Protein AF-A0A7Z8K006-F1 (afdb_monomer_lite)

Radius of gyration: 14.95 Å; chains: 1; bounding box: 32×26×41 Å

Foldseek 3Di:
DQDLLNLVVPDDPVLVVLLCVLQVQLPVVNQPGSVSSSVSLPDPVSVVVNLVPDDPLLVLLLVQQVVVCVPDPDVLDGDDLVSSCVSSVHDPVCSVVNVVSVVSCVSNVVDHDRDPPPPDDDD

pLDDT: mean 87.11, std 14.37, range [37.59, 97.19]

Sequence (123 aa):
MATFSEHLRGRSDDELVRLLLRRPDLAHPSPATLASLAARATSRPSLERALAGVDAAVLQAVEAVVALLAGSTDPADGVRARDVVAAVGASRADSPAVRAALATATDLALVHPAGRTPGRPRG

Organism: NCBI:txid156981

Secondary structure (DSSP, 8-state):
---HHHHHHTS-HHHHHHHHHH-HHHHSSPPSSHHHHHHHHTSHHHHHHHHHTS-HHHHHHHHHHHHHHHT-S-TT-PPPHHHHHHHTT--TTTHHHHHHHHHHHHHTTSS-PPP--TT----

Structure (mmCIF, N/CA/C/O backbone):
data_AF-A0A7Z8K006-F1
#
_entry.id   AF-A0A7Z8K006-F1
#
loop_
_atom_site.group_PDB
_atom_site.id
_atom_site.type_symbol
_atom_site.label_atom_id
_atom_site.label_alt_id
_atom_site.label_comp_id
_atom_site.label_asym_id
_atom_site.label_entity_id
_atom_site.label_seq_id
_atom_site.pdbx_PDB_ins_code
_atom_site.Cartn_x
_atom_site.Cartn_y
_atom_site.Cartn_z
_atom_site.occupancy
_atom_site.B_iso_or_equiv
_atom_site.auth_seq_id
_atom_site.auth_comp_id
_atom_site.auth_asym_id
_atom_site.auth_atom_id
_atom_site.pdbx_PDB_model_num
ATOM 1 N N . MET A 1 1 ? 19.489 -3.564 5.262 1.00 45.41 1 MET A N 1
ATOM 2 C CA . MET A 1 1 ? 18.174 -3.019 4.868 1.00 45.41 1 MET A CA 1
ATOM 3 C C . MET A 1 1 ? 17.916 -3.468 3.447 1.00 45.41 1 MET A C 1
ATOM 5 O O . MET A 1 1 ? 18.646 -3.022 2.572 1.00 45.41 1 MET A O 1
ATOM 9 N N . ALA A 1 2 ? 16.980 -4.393 3.229 1.00 55.50 2 ALA A N 1
ATOM 10 C CA . ALA A 1 2 ? 16.649 -4.788 1.865 1.00 55.50 2 ALA A CA 1
ATOM 11 C C . ALA A 1 2 ? 16.033 -3.585 1.145 1.00 55.50 2 ALA A C 1
ATOM 13 O O . ALA A 1 2 ? 15.084 -2.984 1.652 1.00 55.50 2 ALA A O 1
ATOM 14 N N . THR A 1 3 ? 16.616 -3.184 0.020 1.00 76.81 3 THR A N 1
ATOM 15 C CA . THR A 1 3 ? 16.130 -2.029 -0.745 1.00 76.81 3 THR A CA 1
ATOM 16 C C . THR A 1 3 ? 14.748 -2.320 -1.342 1.00 76.81 3 THR A C 1
ATOM 18 O O . THR A 1 3 ? 14.395 -3.474 -1.582 1.00 76.81 3 THR A O 1
ATOM 21 N N . PHE A 1 4 ? 13.944 -1.294 -1.638 1.00 83.31 4 PHE A N 1
ATOM 22 C CA . PHE A 1 4 ? 12.642 -1.486 -2.299 1.00 83.31 4 PHE A CA 1
ATOM 23 C C . PHE A 1 4 ? 12.762 -2.286 -3.617 1.00 83.31 4 PHE A C 1
ATOM 25 O O . PHE A 1 4 ? 11.915 -3.119 -3.933 1.00 83.31 4 PHE A O 1
ATOM 32 N N . SER A 1 5 ? 13.875 -2.130 -4.338 1.00 86.31 5 SER A N 1
ATOM 33 C CA . SER A 1 5 ? 14.216 -2.934 -5.519 1.00 86.31 5 SER A CA 1
ATOM 34 C C . SER A 1 5 ? 14.407 -4.428 -5.218 1.00 86.31 5 SER A C 1
ATOM 36 O O . SER A 1 5 ? 14.079 -5.266 -6.055 1.00 86.31 5 SER A O 1
ATOM 38 N N . GLU A 1 6 ? 14.942 -4.793 -4.048 1.00 85.12 6 GLU A N 1
ATOM 39 C CA . GLU A 1 6 ? 15.029 -6.194 -3.607 1.00 85.12 6 GLU A CA 1
ATOM 40 C C . GLU A 1 6 ? 13.660 -6.766 -3.262 1.00 85.12 6 GLU A C 1
ATOM 42 O O . GLU A 1 6 ? 13.380 -7.905 -3.626 1.00 85.12 6 GLU A O 1
ATOM 47 N N . HIS A 1 7 ? 12.788 -5.969 -2.638 1.00 87.00 7 HIS A N 1
ATOM 48 C CA . HIS A 1 7 ? 11.394 -6.358 -2.422 1.00 87.00 7 HIS A CA 1
ATOM 49 C C . HIS A 1 7 ? 10.680 -6.642 -3.750 1.00 87.00 7 HIS A C 1
ATOM 51 O O . HIS A 1 7 ? 10.040 -7.681 -3.889 1.00 87.00 7 HIS A O 1
ATOM 57 N N . LEU A 1 8 ? 10.850 -5.781 -4.761 1.00 89.94 8 LEU A N 1
ATOM 58 C CA . LEU A 1 8 ? 10.295 -6.030 -6.097 1.00 89.94 8 LEU A CA 1
ATOM 59 C C . LEU A 1 8 ? 10.874 -7.287 -6.756 1.00 89.94 8 LEU A C 1
ATOM 61 O O . LEU A 1 8 ? 10.151 -7.980 -7.460 1.00 89.94 8 LEU A O 1
ATOM 65 N N . ARG A 1 9 ? 12.150 -7.610 -6.515 1.00 89.31 9 ARG A N 1
ATOM 66 C CA . ARG A 1 9 ? 12.777 -8.844 -7.020 1.00 89.31 9 ARG A CA 1
ATOM 67 C C . ARG A 1 9 ? 12.220 -10.105 -6.359 1.00 89.31 9 ARG A C 1
ATOM 69 O O . ARG A 1 9 ? 12.257 -11.166 -6.966 1.00 89.31 9 ARG A O 1
ATOM 76 N N . GLY A 1 10 ? 11.735 -9.995 -5.124 1.00 87.94 10 GLY A N 1
ATOM 77 C CA . GLY A 1 10 ? 11.087 -11.093 -4.410 1.00 87.94 10 GLY A CA 1
ATOM 78 C C . GLY A 1 10 ? 9.636 -11.352 -4.828 1.00 87.94 10 GLY A C 1
ATOM 79 O O . GLY A 1 10 ? 9.073 -12.348 -4.380 1.00 87.94 10 GLY A O 1
ATOM 80 N N . ARG A 1 11 ? 9.030 -10.478 -5.646 1.00 90.62 11 ARG A N 1
ATOM 81 C CA . ARG A 1 11 ? 7.673 -10.669 -6.176 1.00 90.62 11 ARG A CA 1
ATOM 82 C C . ARG A 1 11 ? 7.664 -11.664 -7.330 1.00 90.62 11 ARG A C 1
ATOM 84 O O . ARG A 1 11 ? 8.620 -11.728 -8.099 1.00 90.62 11 ARG A O 1
ATOM 91 N N . SER A 1 12 ? 6.567 -12.402 -7.476 1.00 91.19 12 SER A N 1
ATOM 92 C CA . SER A 1 12 ? 6.349 -13.230 -8.665 1.00 91.19 12 SER A CA 1
ATOM 93 C C . SER A 1 12 ? 6.005 -12.380 -9.893 1.00 91.19 12 SER A C 1
ATOM 95 O O . SER A 1 12 ? 5.553 -11.237 -9.771 1.00 91.19 12 SER A O 1
ATOM 97 N N . ASP A 1 13 ? 6.159 -12.951 -11.088 1.00 92.19 13 ASP A N 1
ATOM 98 C CA . ASP A 1 13 ? 5.783 -12.280 -12.339 1.00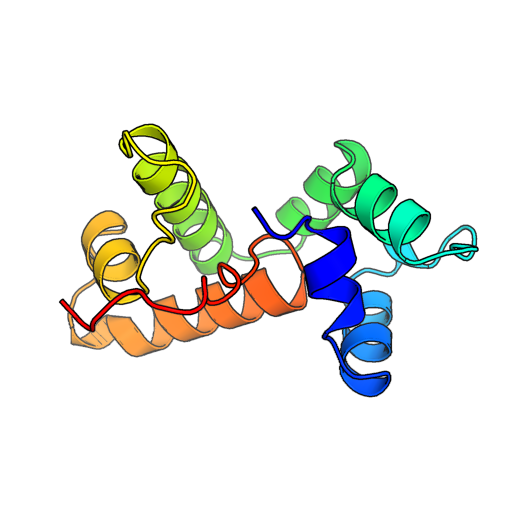 92.19 13 ASP A CA 1
ATOM 99 C C . ASP A 1 13 ? 4.306 -11.857 -12.331 1.00 92.19 13 ASP A C 1
ATOM 101 O O . ASP A 1 13 ? 3.986 -10.724 -12.689 1.00 92.19 13 ASP A O 1
ATOM 105 N N . ASP A 1 14 ? 3.411 -12.705 -11.816 1.00 93.56 14 ASP A N 1
ATOM 106 C CA . ASP A 1 14 ? 1.987 -12.380 -11.668 1.00 93.56 14 ASP A CA 1
ATOM 107 C C . ASP A 1 14 ? 1.752 -11.179 -10.740 1.00 93.56 14 ASP A C 1
ATOM 109 O O . ASP A 1 14 ? 0.881 -10.345 -10.992 1.00 93.56 14 ASP A O 1
ATOM 113 N N . GLU A 1 15 ? 2.518 -11.064 -9.652 1.00 92.38 15 GLU A N 1
ATOM 114 C CA . GLU A 1 15 ? 2.443 -9.921 -8.737 1.00 92.38 15 GLU A CA 1
ATOM 115 C C . GLU A 1 15 ? 2.958 -8.633 -9.386 1.00 92.38 15 GLU A C 1
ATOM 117 O O . GLU A 1 15 ? 2.393 -7.560 -9.155 1.00 92.38 15 GLU A O 1
ATOM 122 N N . LEU A 1 16 ? 4.000 -8.723 -10.215 1.00 93.31 16 LEU A N 1
ATOM 123 C CA . LEU A 1 16 ? 4.517 -7.588 -10.978 1.00 93.31 16 LEU A CA 1
ATOM 124 C C . LEU A 1 16 ? 3.532 -7.151 -12.068 1.00 93.31 16 LEU A C 1
ATOM 126 O O . LEU A 1 16 ? 3.272 -5.956 -12.207 1.00 93.31 16 LEU A O 1
ATOM 130 N N . VAL A 1 17 ? 2.919 -8.092 -12.786 1.00 93.56 17 VAL A N 1
ATOM 131 C CA . VAL A 1 17 ? 1.866 -7.797 -13.769 1.00 93.56 17 VAL A CA 1
ATOM 132 C C . VAL A 1 17 ? 0.673 -7.128 -13.087 1.00 93.56 17 VAL A C 1
ATOM 134 O O . VAL A 1 17 ? 0.219 -6.079 -13.545 1.00 93.56 17 VAL A O 1
ATOM 137 N N . ARG A 1 18 ? 0.202 -7.658 -11.949 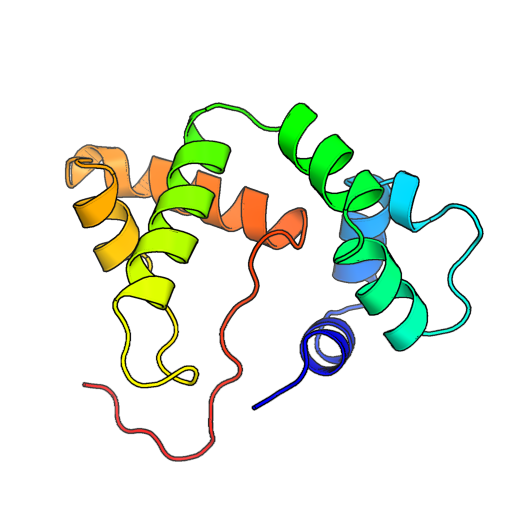1.00 94.25 18 ARG A N 1
ATOM 138 C CA . ARG A 1 18 ? -0.871 -7.024 -11.162 1.00 94.25 18 ARG A CA 1
ATOM 139 C C . ARG A 1 18 ? -0.508 -5.605 -10.732 1.00 94.25 18 ARG A C 1
ATOM 141 O O . ARG A 1 18 ? -1.353 -4.718 -10.843 1.00 94.25 18 ARG A O 1
ATOM 148 N N . LEU A 1 19 ? 0.732 -5.369 -10.297 1.00 94.69 19 LEU A N 1
ATOM 149 C CA . LEU A 1 19 ? 1.205 -4.024 -9.960 1.00 94.69 19 LEU A CA 1
ATOM 150 C C . LEU A 1 19 ? 1.104 -3.080 -11.165 1.00 94.69 19 LEU A C 1
ATOM 152 O O . LEU A 1 19 ? 0.569 -1.985 -11.022 1.00 94.69 19 LEU A O 1
ATOM 156 N N . LEU A 1 20 ? 1.575 -3.493 -12.344 1.00 94.19 20 LEU A N 1
ATOM 157 C CA . LEU A 1 20 ? 1.532 -2.661 -13.553 1.00 94.19 20 LEU A CA 1
ATOM 158 C C . LEU A 1 20 ? 0.097 -2.389 -14.029 1.00 94.19 20 LEU A C 1
ATOM 160 O O . LEU A 1 20 ? -0.191 -1.289 -14.492 1.00 94.19 20 LEU A O 1
ATOM 164 N N . LEU A 1 21 ? -0.816 -3.351 -13.868 1.00 93.69 21 LEU A N 1
ATOM 165 C CA . LEU A 1 21 ? -2.239 -3.166 -14.174 1.00 93.69 21 LEU A CA 1
ATOM 166 C C . LEU A 1 21 ? -2.918 -2.192 -13.206 1.00 93.69 21 LEU A C 1
ATOM 168 O O . LEU A 1 21 ? -3.739 -1.375 -13.615 1.00 93.69 21 LEU A O 1
ATOM 172 N N . ARG A 1 22 ? -2.576 -2.266 -11.916 1.00 94.19 22 ARG A N 1
ATOM 173 C CA . ARG A 1 22 ? -3.112 -1.376 -10.875 1.00 94.19 22 ARG A CA 1
ATOM 174 C C . ARG A 1 22 ? -2.471 0.009 -10.901 1.00 94.19 22 ARG A C 1
ATOM 176 O O . ARG A 1 22 ? -3.096 0.969 -10.460 1.00 94.19 22 ARG A O 1
ATOM 183 N N . ARG A 1 23 ? -1.248 0.117 -11.425 1.00 94.56 23 ARG A N 1
ATOM 184 C CA . ARG A 1 23 ? -0.497 1.365 -11.589 1.00 94.56 23 ARG A CA 1
ATOM 185 C C . ARG A 1 23 ? 0.039 1.525 -13.018 1.00 94.56 23 ARG A C 1
ATOM 187 O O . ARG A 1 23 ? 1.244 1.382 -13.245 1.00 94.56 23 ARG A O 1
ATOM 194 N N . PRO A 1 24 ? -0.832 1.871 -13.986 1.00 92.44 24 PRO A N 1
ATOM 195 C CA . PRO A 1 24 ? -0.449 2.017 -15.393 1.00 92.44 24 PRO A CA 1
ATOM 196 C C . PRO A 1 24 ? 0.651 3.057 -15.634 1.00 92.44 24 PRO A C 1
ATOM 198 O O . PRO A 1 24 ? 1.409 2.951 -16.599 1.00 92.44 24 PRO A O 1
ATOM 201 N N . ASP A 1 25 ? 0.780 4.041 -14.737 1.00 93.62 25 ASP A N 1
ATOM 202 C CA . ASP A 1 25 ? 1.844 5.044 -14.771 1.00 93.62 25 ASP A CA 1
ATOM 203 C C . ASP A 1 25 ? 3.244 4.440 -14.583 1.00 93.62 25 ASP A C 1
ATOM 205 O O . ASP A 1 25 ? 4.234 5.018 -15.026 1.00 93.62 25 ASP A O 1
ATOM 209 N N . LEU A 1 26 ? 3.344 3.257 -13.973 1.00 93.50 26 LEU A N 1
ATOM 210 C CA . LEU A 1 26 ? 4.605 2.532 -13.841 1.00 93.50 26 LEU A CA 1
ATOM 211 C C . LEU A 1 26 ? 5.020 1.828 -15.129 1.00 93.50 26 LEU A C 1
ATOM 213 O O . LEU A 1 26 ? 6.218 1.650 -15.357 1.00 93.50 26 LEU A O 1
ATOM 217 N N . ALA A 1 27 ? 4.055 1.462 -15.972 1.00 90.81 27 ALA A N 1
ATOM 218 C CA . ALA A 1 27 ? 4.295 0.752 -17.222 1.00 90.81 27 ALA A CA 1
ATOM 219 C C . ALA A 1 27 ? 4.747 1.678 -18.364 1.00 90.81 27 ALA A C 1
ATOM 221 O O . ALA A 1 27 ? 5.248 1.185 -19.371 1.00 90.81 27 ALA A O 1
ATOM 222 N N . HIS A 1 28 ? 4.596 3.002 -18.221 1.00 86.94 28 HIS A N 1
ATOM 223 C CA . HIS A 1 28 ? 4.882 3.965 -19.287 1.00 86.94 28 HIS A CA 1
ATOM 224 C C . HIS A 1 28 ? 5.907 5.037 -18.877 1.00 86.94 28 HIS A C 1
ATOM 226 O O . HIS A 1 28 ? 5.658 5.798 -17.941 1.00 86.94 28 HIS A O 1
ATOM 232 N N . PRO A 1 29 ? 7.042 5.157 -19.598 1.00 84.69 29 PRO A N 1
ATOM 233 C CA . PRO A 1 29 ? 7.556 4.219 -20.608 1.00 84.69 29 PRO A CA 1
ATOM 234 C C . PRO A 1 29 ? 7.962 2.880 -19.972 1.00 84.69 29 PRO A C 1
ATOM 236 O O . PRO A 1 29 ? 8.264 2.847 -18.779 1.00 84.69 29 PRO A O 1
ATOM 239 N N . SER A 1 30 ? 8.019 1.790 -20.745 1.00 88.00 30 SER A N 1
ATOM 240 C CA . SER A 1 30 ? 8.350 0.463 -20.197 1.00 88.00 30 SER A CA 1
ATOM 241 C C . SER A 1 30 ? 9.648 0.505 -19.373 1.00 88.00 30 SER A C 1
ATOM 243 O O . SER A 1 30 ? 10.672 0.975 -19.881 1.00 88.00 30 SER A O 1
ATOM 245 N N . PRO A 1 31 ? 9.638 0.079 -18.096 1.00 87.31 31 PRO A N 1
ATOM 246 C CA . PRO A 1 31 ? 10.847 0.045 -17.283 1.00 87.31 31 PRO A CA 1
ATOM 247 C C . PRO A 1 31 ? 11.816 -1.013 -17.827 1.00 87.31 31 PRO A C 1
ATOM 249 O O . PRO A 1 31 ? 11.417 -2.136 -18.120 1.00 87.31 31 PRO A O 1
ATOM 252 N N . ALA A 1 32 ? 13.098 -0.664 -17.944 1.00 88.88 32 ALA A N 1
ATOM 253 C CA . ALA A 1 32 ? 14.129 -1.585 -18.434 1.00 88.88 32 ALA A CA 1
ATOM 254 C C . ALA A 1 32 ? 14.638 -2.543 -17.341 1.00 88.88 32 ALA A C 1
ATOM 256 O O . ALA A 1 32 ? 15.195 -3.595 -17.636 1.00 88.88 32 ALA A O 1
ATOM 257 N N . THR A 1 33 ? 14.483 -2.165 -16.067 1.00 91.69 33 THR A N 1
ATOM 258 C CA . THR A 1 33 ? 14.955 -2.932 -14.904 1.00 91.69 33 THR A CA 1
ATOM 259 C C . THR A 1 33 ? 14.047 -2.738 -13.688 1.00 91.69 33 THR A C 1
ATOM 261 O O . THR A 1 33 ? 13.378 -1.708 -13.561 1.00 91.69 33 THR A O 1
ATOM 264 N N . LEU A 1 34 ? 14.099 -3.664 -12.723 1.00 91.19 34 LEU A N 1
ATOM 265 C CA . LEU A 1 34 ? 13.418 -3.506 -11.427 1.00 91.19 34 LEU A CA 1
ATOM 266 C C . LEU A 1 34 ? 13.888 -2.266 -10.650 1.00 91.19 34 LEU A C 1
ATOM 268 O O . LEU A 1 34 ? 13.094 -1.656 -9.945 1.00 91.19 34 LEU A O 1
ATOM 272 N N . ALA A 1 35 ? 15.148 -1.851 -10.811 1.00 90.75 35 ALA A N 1
ATOM 273 C CA . ALA A 1 35 ? 15.650 -0.619 -10.204 1.00 90.75 35 ALA A CA 1
ATOM 274 C C . ALA A 1 35 ? 14.990 0.628 -10.819 1.00 90.75 35 ALA A C 1
ATOM 276 O O . ALA A 1 35 ? 14.593 1.537 -10.094 1.00 90.75 35 ALA A O 1
ATOM 277 N N . SER A 1 36 ? 14.809 0.656 -12.147 1.00 91.69 36 SER A N 1
ATOM 278 C CA . SER A 1 36 ? 14.085 1.746 -12.819 1.00 91.69 36 SER A CA 1
ATOM 279 C C . SER A 1 36 ? 12.595 1.771 -12.457 1.00 91.69 36 SER A C 1
ATOM 281 O O . SER A 1 36 ? 12.025 2.848 -12.283 1.00 91.69 36 SER A O 1
ATOM 283 N N . LEU A 1 37 ? 11.982 0.594 -12.271 1.00 93.56 37 LEU A N 1
ATOM 284 C CA . LEU A 1 37 ? 10.611 0.459 -11.778 1.00 93.56 37 LEU A CA 1
ATOM 285 C C . LEU A 1 37 ? 10.488 0.993 -10.345 1.00 93.56 37 LEU A C 1
ATOM 287 O O . LEU A 1 37 ? 9.595 1.791 -10.074 1.00 93.56 37 LEU A O 1
ATOM 291 N N . ALA A 1 38 ? 11.409 0.606 -9.457 1.00 93.50 38 ALA A N 1
ATOM 292 C CA . ALA A 1 38 ? 11.468 1.081 -8.079 1.00 93.50 38 ALA A CA 1
ATOM 293 C C . ALA A 1 38 ? 11.581 2.609 -8.014 1.00 93.50 38 ALA A C 1
ATOM 295 O O . ALA A 1 38 ? 10.749 3.254 -7.381 1.00 93.50 38 ALA A O 1
ATOM 296 N N . ALA A 1 39 ? 12.551 3.187 -8.731 1.00 92.50 39 ALA A N 1
ATOM 297 C CA . ALA A 1 39 ? 12.771 4.632 -8.771 1.00 92.50 39 ALA A CA 1
ATOM 298 C C . ALA A 1 39 ? 11.540 5.402 -9.278 1.00 92.50 39 ALA A C 1
ATOM 300 O O . ALA A 1 39 ? 11.207 6.467 -8.756 1.00 92.50 39 ALA A O 1
ATOM 301 N N . ARG A 1 40 ? 10.834 4.857 -10.278 1.00 94.00 40 ARG A N 1
ATOM 302 C CA . ARG A 1 40 ? 9.590 5.447 -10.783 1.00 94.00 40 ARG A CA 1
ATOM 303 C C . ARG A 1 40 ? 8.470 5.353 -9.756 1.00 94.00 40 ARG A C 1
ATOM 305 O O . ARG A 1 40 ? 7.821 6.362 -9.498 1.00 94.00 40 ARG A O 1
ATOM 312 N N . ALA A 1 41 ? 8.274 4.186 -9.151 1.00 94.25 41 ALA A N 1
ATOM 313 C CA . ALA A 1 41 ? 7.217 3.956 -8.174 1.00 94.25 41 ALA A CA 1
ATOM 314 C C . ALA A 1 41 ? 7.347 4.827 -6.920 1.00 94.25 41 ALA A C 1
ATOM 316 O O . ALA A 1 41 ? 6.318 5.213 -6.367 1.00 94.25 41 ALA A O 1
ATOM 317 N N . THR A 1 42 ? 8.573 5.193 -6.535 1.00 93.44 42 THR A N 1
ATOM 318 C CA . THR A 1 42 ? 8.858 6.125 -5.433 1.00 93.44 42 THR A CA 1
ATOM 319 C C . THR A 1 42 ? 8.930 7.591 -5.866 1.00 93.44 42 THR A C 1
ATOM 321 O O . THR A 1 42 ? 9.190 8.462 -5.040 1.00 93.44 42 THR A O 1
ATOM 324 N N . SER A 1 43 ? 8.750 7.901 -7.153 1.00 94.50 43 SER A N 1
ATOM 325 C CA . SER A 1 43 ? 8.766 9.286 -7.623 1.00 94.50 43 SER A CA 1
ATOM 326 C C . SER A 1 43 ? 7.490 10.014 -7.207 1.00 94.50 43 SER A C 1
ATOM 328 O O . SER A 1 43 ? 6.388 9.466 -7.265 1.00 94.50 43 SER A O 1
ATOM 330 N N . ARG A 1 44 ? 7.632 11.290 -6.844 1.00 95.31 44 ARG A N 1
ATOM 331 C CA . ARG A 1 44 ? 6.516 12.153 -6.441 1.00 95.31 44 ARG A CA 1
ATOM 332 C C . ARG A 1 44 ? 5.297 12.116 -7.383 1.00 95.31 44 ARG A C 1
ATOM 334 O O . ARG A 1 44 ? 4.221 11.805 -6.884 1.00 95.31 44 ARG A O 1
ATOM 341 N N . PRO A 1 45 ? 5.417 12.338 -8.709 1.00 95.00 45 PRO A N 1
ATOM 342 C CA . PRO A 1 45 ? 4.241 12.343 -9.591 1.00 95.00 45 PRO A CA 1
ATOM 343 C C . PRO A 1 45 ? 3.545 10.978 -9.666 1.00 95.00 45 PRO A C 1
ATOM 345 O O . PRO A 1 45 ? 2.354 10.883 -9.946 1.00 95.00 45 PRO A O 1
ATOM 348 N N . SER A 1 46 ? 4.297 9.903 -9.447 1.00 94.81 46 SER A N 1
ATOM 349 C CA . SER A 1 46 ? 3.794 8.537 -9.459 1.00 94.81 46 SER A CA 1
ATOM 350 C C . SER A 1 46 ? 3.023 8.248 -8.164 1.00 94.81 46 SER A C 1
ATOM 352 O O . SER A 1 46 ? 1.884 7.785 -8.215 1.00 94.81 46 SER A O 1
ATOM 354 N N . LEU A 1 47 ? 3.594 8.616 -7.012 1.00 95.50 47 LEU A N 1
ATOM 355 C CA . LEU A 1 47 ? 2.936 8.527 -5.706 1.00 95.50 47 LEU A CA 1
ATOM 356 C C . LEU A 1 47 ? 1.663 9.377 -5.640 1.00 95.50 47 LEU A C 1
ATOM 358 O O . LEU A 1 47 ? 0.638 8.881 -5.192 1.00 95.50 47 LEU A O 1
ATOM 362 N N . GLU A 1 48 ? 1.694 10.615 -6.139 1.00 95.75 48 GLU A N 1
ATOM 363 C CA . GLU A 1 48 ? 0.524 11.504 -6.169 1.00 95.75 48 GLU A CA 1
ATOM 364 C C . GLU A 1 48 ? -0.645 10.883 -6.949 1.00 95.75 48 GLU A C 1
ATOM 366 O O . GLU A 1 48 ? -1.771 10.877 -6.457 1.00 95.75 48 GLU A O 1
ATOM 371 N N . ARG A 1 49 ? -0.392 10.282 -8.122 1.00 95.19 49 ARG A N 1
ATOM 372 C CA . ARG A 1 49 ? -1.442 9.578 -8.885 1.00 95.19 49 ARG A CA 1
ATOM 373 C C . ARG A 1 49 ? -1.973 8.350 -8.159 1.00 95.19 49 ARG A C 1
ATOM 375 O O . ARG A 1 49 ? -3.176 8.112 -8.182 1.00 95.19 49 ARG A O 1
ATOM 382 N N . ALA A 1 50 ? -1.089 7.569 -7.543 1.00 96.38 50 ALA A N 1
ATOM 383 C CA . ALA A 1 50 ? -1.496 6.390 -6.790 1.00 96.38 50 ALA A CA 1
ATOM 384 C C . ALA A 1 50 ? -2.375 6.778 -5.593 1.00 96.38 50 ALA A C 1
ATOM 386 O O . ALA A 1 50 ? -3.432 6.186 -5.404 1.00 96.38 50 ALA A O 1
ATOM 387 N N . LEU A 1 51 ? -1.980 7.807 -4.838 1.00 95.88 51 LEU A N 1
ATOM 388 C CA . LEU A 1 51 ? -2.729 8.315 -3.688 1.00 95.88 51 LEU A CA 1
ATOM 389 C C . LEU A 1 51 ? -4.049 8.991 -4.091 1.00 95.88 51 LEU A C 1
ATOM 391 O O . LEU A 1 51 ? -5.029 8.881 -3.367 1.00 95.88 51 LEU A O 1
ATOM 395 N N . ALA A 1 52 ? -4.117 9.632 -5.259 1.00 95.12 52 ALA A N 1
ATOM 396 C CA . ALA A 1 52 ? -5.364 10.205 -5.769 1.00 95.12 52 ALA A CA 1
ATOM 397 C C . ALA A 1 52 ? -6.425 9.143 -6.125 1.00 95.12 52 ALA A C 1
ATOM 399 O O . ALA A 1 52 ? -7.608 9.463 -6.203 1.00 95.12 52 ALA A O 1
ATOM 400 N N . GLY A 1 53 ? -6.009 7.896 -6.373 1.00 93.25 53 GLY A N 1
ATOM 401 C CA . GLY A 1 53 ? -6.892 6.795 -6.764 1.00 93.25 53 GLY A CA 1
ATOM 402 C C . GLY A 1 53 ? -7.343 5.883 -5.621 1.00 93.25 53 GLY A C 1
ATOM 403 O O . GLY A 1 53 ? -8.066 4.921 -5.885 1.00 93.25 53 GLY A O 1
ATOM 404 N N . VAL A 1 54 ? -6.904 6.126 -4.383 1.00 96.50 54 VAL A N 1
ATOM 405 C CA . VAL A 1 54 ? -7.286 5.305 -3.224 1.00 96.50 54 VAL A CA 1
ATOM 406 C C . VAL A 1 54 ? -8.383 5.962 -2.396 1.00 96.50 54 VAL A C 1
ATOM 408 O O . VAL A 1 54 ? -8.585 7.173 -2.447 1.00 96.50 54 VAL A O 1
ATOM 411 N N . ASP A 1 55 ? -9.099 5.150 -1.622 1.00 96.56 55 ASP A N 1
ATOM 412 C CA . ASP A 1 55 ? -10.086 5.647 -0.672 1.00 96.56 55 ASP A CA 1
ATOM 413 C C . ASP A 1 55 ? -9.442 6.152 0.633 1.00 96.56 55 ASP A C 1
ATOM 415 O O . ASP A 1 55 ? -8.239 6.008 0.882 1.00 96.56 55 ASP A O 1
ATOM 419 N N . ALA A 1 56 ? -10.278 6.744 1.489 1.00 96.00 56 ALA A N 1
ATOM 420 C CA . ALA A 1 56 ? -9.855 7.277 2.777 1.00 96.00 56 ALA A CA 1
ATOM 421 C C . ALA A 1 56 ? -9.252 6.205 3.699 1.00 96.00 56 ALA A C 1
ATOM 423 O O . ALA A 1 56 ? -8.307 6.502 4.423 1.00 96.00 56 ALA A O 1
ATOM 424 N N . ALA A 1 57 ? -9.746 4.964 3.659 1.00 95.94 57 ALA A N 1
ATOM 425 C CA . ALA A 1 57 ? -9.264 3.903 4.539 1.00 95.94 57 ALA A CA 1
ATOM 426 C C . ALA A 1 57 ? -7.825 3.499 4.188 1.00 95.94 57 ALA A C 1
ATOM 428 O O . ALA A 1 57 ? -6.988 3.317 5.075 1.00 95.94 57 ALA A O 1
ATOM 429 N N . VAL A 1 58 ? -7.515 3.395 2.894 1.00 97.19 58 VAL A N 1
ATOM 430 C CA . VAL A 1 58 ? -6.152 3.152 2.410 1.00 97.19 58 VAL A CA 1
ATOM 431 C C . VAL A 1 58 ? -5.240 4.327 2.747 1.00 97.19 58 VAL A C 1
ATOM 433 O O . VAL A 1 58 ? -4.137 4.098 3.244 1.00 97.19 58 VAL A O 1
ATOM 436 N N . LEU A 1 59 ? -5.693 5.567 2.534 1.00 97.19 59 LEU A N 1
ATOM 437 C CA . LEU A 1 59 ? -4.904 6.758 2.855 1.00 97.19 59 LEU A CA 1
ATOM 438 C C . LEU A 1 59 ? -4.565 6.825 4.353 1.00 97.19 59 LEU A C 1
ATOM 440 O O . LEU A 1 59 ? -3.391 6.925 4.703 1.00 97.19 59 LEU A O 1
ATOM 444 N N . GLN A 1 60 ? -5.559 6.651 5.228 1.00 96.38 60 GLN A N 1
ATOM 445 C CA . GLN A 1 60 ? -5.376 6.627 6.684 1.00 96.38 60 GLN A CA 1
ATOM 446 C C . GLN A 1 60 ? -4.407 5.525 7.129 1.00 96.38 60 GLN A C 1
ATOM 448 O O . GLN A 1 60 ? -3.573 5.741 8.007 1.00 96.38 60 GLN A O 1
ATOM 453 N N . ALA A 1 61 ? -4.485 4.337 6.521 1.00 96.44 61 ALA A N 1
ATOM 454 C CA . ALA A 1 61 ? -3.565 3.247 6.828 1.00 96.44 61 ALA A CA 1
ATOM 455 C C . ALA A 1 61 ? -2.116 3.583 6.428 1.00 96.44 61 ALA A C 1
ATOM 457 O O . ALA A 1 61 ? -1.192 3.289 7.188 1.00 96.44 61 ALA A O 1
ATOM 458 N N . VAL A 1 62 ? -1.905 4.211 5.265 1.00 96.56 62 VAL A N 1
ATOM 459 C CA . VAL A 1 62 ? -0.576 4.658 4.811 1.00 96.56 62 VAL A CA 1
ATOM 460 C C . VAL 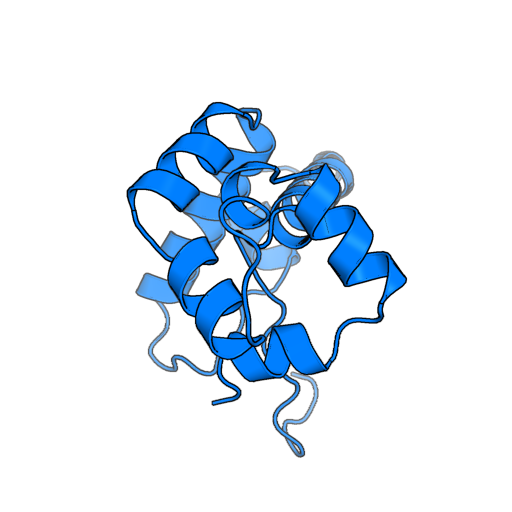A 1 62 ? -0.029 5.762 5.720 1.00 96.56 6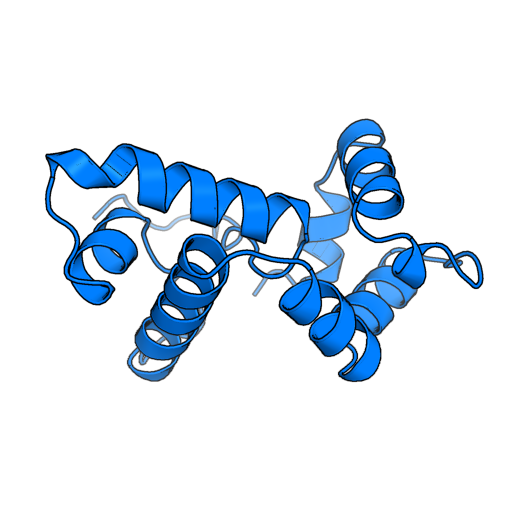2 VAL A C 1
ATOM 462 O O . VAL A 1 62 ? 1.120 5.677 6.151 1.00 96.56 62 VAL A O 1
ATOM 465 N N . GLU A 1 63 ? -0.844 6.758 6.068 1.00 96.38 63 GLU A N 1
ATOM 466 C CA . GLU A 1 63 ? -0.469 7.834 6.994 1.00 96.38 63 GLU A CA 1
ATOM 467 C C . GLU A 1 63 ? -0.079 7.290 8.370 1.00 96.38 63 GLU A C 1
ATOM 469 O O . GLU A 1 63 ? 0.958 7.669 8.913 1.00 96.38 63 GLU A O 1
ATOM 474 N N . ALA A 1 64 ? -0.855 6.344 8.906 1.00 95.94 64 ALA A N 1
ATOM 475 C CA . ALA A 1 64 ? -0.542 5.679 10.164 1.00 95.94 64 ALA A CA 1
ATOM 476 C C . ALA A 1 64 ? 0.794 4.926 10.102 1.00 95.94 64 ALA A C 1
ATOM 478 O O . ALA A 1 64 ? 1.584 5.012 11.039 1.00 95.94 64 ALA A O 1
ATOM 479 N N . VAL A 1 65 ? 1.090 4.228 8.999 1.00 94.50 65 VAL A N 1
ATOM 480 C CA . VAL A 1 65 ? 2.400 3.583 8.803 1.00 94.50 65 VAL A CA 1
ATOM 481 C C . VAL A 1 65 ? 3.527 4.618 8.813 1.00 94.50 65 VAL A C 1
ATOM 483 O O . VAL A 1 65 ? 4.519 4.415 9.510 1.00 94.50 65 VAL A O 1
ATOM 486 N N . VAL A 1 66 ? 3.377 5.739 8.101 1.00 93.25 66 VAL A N 1
ATOM 487 C CA . VAL A 1 66 ? 4.382 6.818 8.076 1.00 93.25 66 VAL A CA 1
ATOM 488 C C . VAL A 1 66 ? 4.584 7.427 9.466 1.00 93.25 66 VAL A C 1
ATOM 490 O O . VAL A 1 66 ? 5.724 7.596 9.894 1.00 93.25 66 VAL A O 1
ATOM 493 N N . ALA A 1 67 ? 3.502 7.708 10.195 1.00 93.62 67 ALA A N 1
ATOM 494 C CA . ALA A 1 67 ? 3.561 8.267 11.544 1.00 93.62 67 ALA A CA 1
ATOM 495 C C . ALA A 1 67 ? 4.252 7.317 12.537 1.00 93.62 67 ALA A C 1
ATOM 497 O O . ALA A 1 67 ? 5.097 7.746 13.322 1.00 93.62 67 ALA A O 1
ATOM 498 N N . LEU A 1 68 ? 3.937 6.020 12.472 1.00 92.19 68 LEU A N 1
ATOM 499 C CA . LEU A 1 68 ? 4.555 4.996 13.317 1.00 92.19 68 LEU A CA 1
ATOM 500 C C . LEU A 1 68 ? 6.047 4.818 13.003 1.00 92.19 68 LEU A C 1
ATOM 502 O O . LEU A 1 68 ? 6.846 4.673 13.925 1.00 92.19 68 LEU A O 1
ATOM 506 N N . LEU A 1 69 ? 6.439 4.879 11.726 1.00 89.19 69 LEU A N 1
ATOM 507 C CA . LEU A 1 69 ? 7.849 4.836 11.325 1.00 89.19 69 LEU A CA 1
ATOM 508 C C . LEU A 1 69 ? 8.618 6.085 11.770 1.00 89.19 69 LEU A C 1
ATOM 510 O O . LEU A 1 69 ? 9.760 5.963 12.199 1.00 89.19 69 LEU A O 1
ATOM 514 N N . ALA A 1 70 ? 8.006 7.270 11.711 1.00 87.69 70 ALA A N 1
ATOM 515 C CA . ALA A 1 70 ? 8.633 8.515 12.161 1.00 87.69 70 ALA A CA 1
ATOM 516 C C . ALA A 1 70 ? 8.913 8.531 13.674 1.00 87.69 70 ALA A C 1
ATOM 518 O O . ALA A 1 70 ? 9.847 9.192 14.121 1.00 87.69 70 ALA A O 1
ATOM 519 N N . GLY A 1 71 ? 8.114 7.798 14.456 1.00 82.25 71 GLY A N 1
ATOM 520 C CA . GLY A 1 71 ? 8.338 7.587 15.887 1.00 82.25 71 GLY A CA 1
ATOM 521 C C . GLY A 1 71 ? 9.310 6.449 16.220 1.00 82.25 71 GLY A C 1
ATOM 522 O O . GLY A 1 71 ? 9.628 6.266 17.394 1.00 82.25 71 GLY A O 1
ATOM 523 N N . SER A 1 72 ? 9.768 5.677 15.228 1.00 80.19 72 SER A N 1
ATOM 524 C CA . SER A 1 72 ? 10.704 4.571 15.436 1.00 80.19 72 SER A CA 1
ATOM 525 C C . SER A 1 72 ? 12.150 5.060 15.468 1.00 80.19 72 SER A C 1
ATOM 527 O O . SER A 1 72 ? 12.593 5.803 14.593 1.00 80.19 72 SER A O 1
ATOM 529 N N . THR A 1 73 ? 12.919 4.583 16.445 1.00 69.56 73 THR A N 1
ATOM 530 C CA . THR A 1 73 ? 14.366 4.829 16.532 1.00 69.56 73 THR A CA 1
ATOM 531 C C . THR A 1 73 ? 15.183 3.868 15.661 1.00 69.56 73 THR A C 1
ATOM 533 O O . THR A 1 73 ? 16.361 4.127 15.420 1.00 69.56 73 THR A O 1
ATOM 536 N N . ASP A 1 74 ? 14.578 2.773 15.183 1.00 69.25 74 ASP A N 1
ATOM 537 C CA . ASP A 1 74 ? 15.208 1.809 14.278 1.00 69.25 74 ASP A CA 1
ATOM 538 C C . ASP A 1 74 ? 14.456 1.767 12.930 1.00 69.25 74 ASP A C 1
ATOM 540 O O . ASP A 1 74 ? 13.301 1.335 12.877 1.00 69.25 74 ASP A O 1
ATOM 544 N N . PRO A 1 75 ? 15.081 2.168 11.808 1.00 58.25 75 PRO A N 1
ATOM 545 C CA . PRO A 1 75 ? 14.473 2.055 10.481 1.00 58.25 75 PRO A CA 1
ATOM 546 C C . PRO A 1 75 ? 14.258 0.597 10.030 1.00 58.25 75 PRO A C 1
ATOM 548 O O . PRO A 1 75 ? 13.555 0.354 9.049 1.00 58.25 75 PRO A O 1
ATOM 551 N N . ALA A 1 76 ? 14.845 -0.385 10.724 1.00 64.94 76 ALA A N 1
ATOM 552 C CA . ALA A 1 76 ? 14.572 -1.806 10.531 1.00 64.94 76 ALA A CA 1
ATOM 553 C C . ALA A 1 76 ? 13.329 -2.310 11.281 1.00 64.94 76 ALA A C 1
ATOM 555 O O . ALA A 1 76 ? 12.870 -3.427 11.008 1.00 64.94 76 ALA A O 1
ATOM 556 N N . ASP A 1 77 ? 12.759 -1.509 12.183 1.00 72.06 77 ASP A N 1
ATOM 557 C CA . ASP A 1 77 ? 11.487 -1.813 12.827 1.00 72.06 77 ASP A CA 1
ATOM 558 C C . ASP A 1 77 ? 10.343 -1.560 11.843 1.00 72.06 77 ASP A C 1
ATOM 560 O O . ASP A 1 77 ? 9.852 -0.452 11.651 1.00 72.06 77 ASP A O 1
ATOM 564 N N . GLY A 1 78 ? 9.918 -2.633 11.177 1.00 82.31 78 GLY A N 1
ATOM 565 C CA . GLY A 1 78 ? 8.686 -2.623 10.401 1.00 82.31 78 GLY A CA 1
ATOM 566 C C . GLY A 1 78 ? 7.464 -2.390 11.293 1.00 82.31 78 GLY A C 1
ATOM 567 O O . GLY A 1 78 ? 7.423 -2.800 12.453 1.00 82.31 78 GLY A O 1
ATOM 568 N N . VAL A 1 79 ? 6.423 -1.796 10.720 1.00 89.25 79 VAL A N 1
ATOM 569 C CA . VAL A 1 79 ? 5.150 -1.562 11.409 1.00 89.25 79 VAL A CA 1
ATOM 570 C C . VAL A 1 79 ? 4.290 -2.826 11.374 1.00 89.25 79 VAL A C 1
ATOM 572 O O . VAL A 1 79 ? 4.106 -3.434 10.316 1.00 89.25 79 VAL A O 1
ATOM 575 N N . ARG A 1 80 ? 3.722 -3.240 12.515 1.00 90.50 80 ARG A N 1
ATOM 576 C CA . ARG A 1 80 ? 2.790 -4.377 12.546 1.00 90.50 80 ARG A CA 1
ATOM 577 C C . ARG A 1 80 ? 1.375 -3.888 12.262 1.00 90.50 80 ARG A C 1
ATOM 579 O O . ARG A 1 80 ? 0.953 -2.847 12.749 1.00 90.50 80 ARG A O 1
ATOM 586 N N . ALA A 1 81 ? 0.580 -4.703 11.569 1.00 90.50 81 ALA A N 1
ATOM 587 C CA . ALA A 1 81 ? -0.806 -4.353 11.236 1.00 90.50 81 ALA A CA 1
ATOM 588 C C . ALA A 1 81 ? -1.671 -4.012 12.468 1.00 90.50 81 ALA A C 1
ATOM 590 O O . ALA A 1 81 ? -2.561 -3.175 12.378 1.00 90.50 81 ALA A O 1
ATOM 591 N N . ARG A 1 82 ? -1.407 -4.634 13.628 1.00 91.38 82 ARG A N 1
ATOM 592 C CA . ARG A 1 82 ? -2.111 -4.319 14.885 1.00 91.38 82 ARG A CA 1
ATOM 593 C C . ARG A 1 82 ? -1.823 -2.900 15.390 1.00 91.38 82 ARG A C 1
ATOM 595 O O . ARG A 1 82 ? -2.705 -2.292 15.982 1.00 91.38 82 ARG A O 1
ATOM 602 N N . ASP A 1 83 ? -0.619 -2.393 15.135 1.00 92.75 83 ASP A N 1
ATOM 603 C CA . ASP A 1 83 ? -0.198 -1.059 15.561 1.00 92.75 83 ASP A CA 1
ATOM 604 C C . ASP A 1 83 ? -0.854 -0.009 14.651 1.00 92.75 83 ASP A C 1
ATOM 606 O O . ASP A 1 83 ? -1.334 1.007 15.137 1.00 92.75 83 ASP A O 1
ATOM 610 N N . VAL A 1 84 ? -1.002 -0.314 13.352 1.00 94.00 84 VAL A N 1
ATOM 611 C CA . VAL A 1 84 ? -1.788 0.504 12.407 1.00 94.00 84 VAL A CA 1
ATOM 612 C C . VAL A 1 84 ? -3.252 0.590 12.834 1.00 94.00 84 VAL A C 1
ATOM 614 O O . VAL A 1 84 ? -3.798 1.684 12.883 1.00 94.00 84 VAL A O 1
ATOM 617 N N . VAL A 1 85 ? -3.881 -0.542 13.186 1.00 94.75 85 VAL A N 1
ATOM 618 C CA . VAL A 1 85 ? -5.271 -0.567 13.689 1.00 94.75 85 VAL A CA 1
ATOM 619 C C . VAL A 1 85 ? -5.430 0.351 14.903 1.00 94.75 85 VAL A C 1
ATOM 621 O O . VAL A 1 85 ? -6.379 1.128 14.958 1.00 94.75 85 VAL A O 1
ATOM 624 N N . ALA A 1 86 ? -4.496 0.285 15.855 1.00 93.31 86 ALA A N 1
ATOM 625 C CA . ALA A 1 86 ? -4.522 1.147 17.031 1.00 93.31 86 ALA A CA 1
ATOM 626 C C . ALA A 1 86 ? -4.317 2.629 16.666 1.00 93.31 86 ALA A C 1
ATOM 628 O O . ALA A 1 86 ? -5.029 3.485 17.183 1.00 93.31 86 ALA A O 1
ATOM 629 N N . ALA A 1 87 ? -3.386 2.928 15.756 1.00 93.81 87 ALA A N 1
ATOM 630 C CA . ALA A 1 87 ? -3.049 4.292 15.352 1.00 93.81 87 ALA A CA 1
ATOM 631 C C . ALA A 1 87 ? -4.189 5.008 14.612 1.00 93.81 87 ALA A C 1
ATOM 633 O O . ALA A 1 87 ? -4.387 6.200 14.820 1.00 93.81 87 ALA A O 1
ATOM 634 N N . VAL A 1 88 ? -4.973 4.292 13.797 1.00 94.50 88 VAL A N 1
ATOM 635 C CA . VAL A 1 88 ? -6.154 4.869 13.125 1.00 94.50 88 VAL A CA 1
ATOM 636 C C . VAL A 1 88 ? -7.386 4.961 14.040 1.00 94.50 88 VAL A C 1
ATOM 638 O O . VAL A 1 88 ? -8.456 5.356 13.587 1.00 94.50 88 VAL A O 1
ATOM 641 N N . GLY A 1 89 ? -7.269 4.575 15.319 1.00 92.69 89 GLY A N 1
ATOM 642 C CA . GLY A 1 89 ? -8.378 4.593 16.279 1.00 92.69 89 GLY A CA 1
ATOM 643 C C . GLY A 1 89 ? -9.475 3.560 15.992 1.00 92.69 89 GLY A C 1
ATOM 644 O O . GLY A 1 89 ? -10.593 3.696 16.485 1.00 92.69 89 GLY A O 1
ATOM 645 N N . ALA A 1 90 ? -9.174 2.534 15.192 1.00 91.00 90 ALA A N 1
ATOM 646 C CA . ALA A 1 90 ? -10.124 1.503 14.796 1.00 91.00 90 ALA A CA 1
ATOM 647 C C . ALA A 1 90 ? -10.369 0.491 15.925 1.00 91.00 90 ALA A C 1
ATOM 649 O O . ALA A 1 90 ? -9.462 0.112 16.674 1.00 91.00 90 ALA A O 1
ATOM 650 N N . SER A 1 91 ? -11.601 -0.012 16.020 1.00 90.38 91 SER A N 1
ATOM 651 C CA . SER A 1 91 ? -11.924 -1.068 16.975 1.00 90.38 91 SER A CA 1
ATOM 652 C C . SER A 1 91 ? -11.378 -2.431 16.514 1.00 90.38 91 SER A C 1
ATOM 654 O O . SER A 1 91 ? -10.949 -2.632 15.371 1.00 90.38 91 SER A O 1
ATOM 656 N N . ARG A 1 92 ? -11.445 -3.442 17.392 1.00 85.06 92 ARG A N 1
ATOM 657 C CA . ARG A 1 92 ? -11.143 -4.832 16.996 1.00 85.06 92 ARG A CA 1
ATOM 658 C C . ARG A 1 92 ? -12.067 -5.340 15.883 1.00 85.06 92 ARG A C 1
ATOM 660 O O . ARG A 1 92 ? -11.630 -6.171 15.089 1.00 85.06 92 ARG A O 1
ATOM 667 N N . ALA A 1 93 ? -13.304 -4.846 15.816 1.00 89.81 93 ALA A N 1
ATOM 668 C CA . ALA A 1 93 ? -14.257 -5.219 14.774 1.00 89.81 93 ALA A CA 1
ATOM 669 C C . ALA A 1 93 ? -13.845 -4.670 13.396 1.00 89.81 93 ALA A C 1
ATOM 671 O O . ALA A 1 93 ? -14.031 -5.352 12.394 1.00 89.81 93 ALA A O 1
ATOM 672 N N . ASP A 1 94 ? -13.184 -3.511 13.359 1.00 91.50 94 ASP A N 1
ATOM 673 C CA . ASP A 1 94 ? -12.735 -2.838 12.129 1.00 91.50 94 ASP A CA 1
ATOM 674 C C . ASP A 1 94 ? -11.362 -3.333 11.642 1.00 91.50 94 ASP A C 1
ATOM 676 O O . ASP A 1 94 ? -10.902 -3.010 10.545 1.00 91.50 94 ASP A O 1
ATOM 680 N N . SER A 1 95 ? -10.692 -4.172 12.437 1.00 92.00 95 SER A N 1
ATOM 681 C CA . SER A 1 95 ? -9.373 -4.722 12.108 1.00 92.00 95 SER A CA 1
ATOM 682 C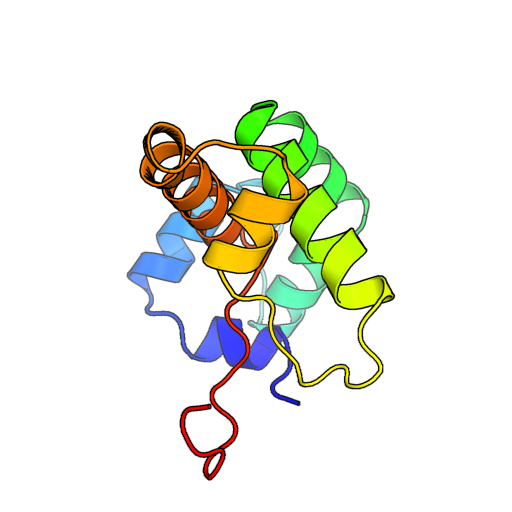 C . SER A 1 95 ? -9.289 -5.420 10.737 1.00 92.00 95 SER A C 1
ATOM 684 O O . SER A 1 95 ? -8.247 -5.303 10.088 1.00 92.00 95 SER A O 1
ATOM 686 N N . PRO A 1 96 ? -10.308 -6.168 10.258 1.00 95.75 96 PRO A N 1
ATOM 687 C CA . PRO A 1 96 ? -10.299 -6.724 8.906 1.00 95.75 96 PRO A CA 1
ATOM 688 C C . PRO A 1 96 ? -10.281 -5.647 7.814 1.00 95.75 96 PRO A C 1
ATOM 690 O O . PRO A 1 96 ? -9.561 -5.815 6.834 1.00 95.75 96 PRO A O 1
ATOM 693 N N . ALA A 1 97 ? -11.003 -4.538 8.001 1.00 95.06 97 ALA A N 1
ATOM 694 C CA . ALA A 1 97 ? -11.049 -3.442 7.035 1.00 95.06 97 ALA A CA 1
ATOM 695 C C . ALA A 1 97 ? -9.690 -2.734 6.931 1.00 95.06 97 ALA A C 1
ATOM 697 O O . ALA A 1 97 ? -9.170 -2.558 5.832 1.00 95.06 97 ALA A O 1
ATOM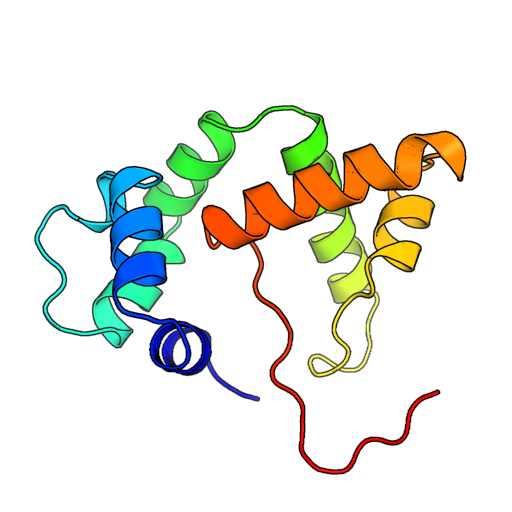 698 N N . VAL A 1 98 ? -9.040 -2.448 8.066 1.00 95.69 98 VAL A N 1
ATOM 699 C CA . VAL A 1 98 ? -7.679 -1.875 8.081 1.00 95.69 98 VAL A CA 1
ATOM 700 C C . VAL A 1 98 ? -6.666 -2.820 7.420 1.00 95.69 98 VAL A C 1
ATOM 702 O O . VAL A 1 98 ? -5.780 -2.383 6.689 1.00 95.69 98 VAL A O 1
ATOM 705 N N . ARG A 1 99 ? -6.800 -4.139 7.618 1.00 95.44 99 ARG A N 1
ATOM 706 C CA . ARG A 1 99 ? -5.947 -5.125 6.931 1.00 95.44 99 ARG A CA 1
ATOM 707 C C . ARG A 1 99 ? -6.175 -5.146 5.420 1.00 95.44 99 ARG A C 1
ATOM 709 O O . ARG A 1 99 ? -5.202 -5.255 4.680 1.00 95.44 99 ARG A O 1
ATOM 716 N N . ALA A 1 100 ? -7.420 -5.025 4.964 1.00 96.81 100 ALA A N 1
ATOM 717 C CA . ALA A 1 100 ? -7.735 -4.920 3.540 1.00 96.81 100 ALA A CA 1
ATOM 718 C C . ALA A 1 100 ? -7.175 -3.624 2.925 1.00 96.81 100 ALA A C 1
ATOM 720 O O . ALA A 1 100 ? -6.629 -3.645 1.820 1.00 96.81 100 ALA A O 1
ATOM 721 N N . ALA A 1 101 ? -7.221 -2.519 3.673 1.00 97.00 101 ALA A N 1
ATOM 722 C CA . ALA A 1 101 ? -6.607 -1.255 3.283 1.00 97.00 101 ALA A CA 1
ATOM 723 C C . ALA A 1 101 ? -5.076 -1.378 3.145 1.00 97.00 101 ALA A C 1
ATOM 725 O O . ALA A 1 101 ? -4.512 -0.986 2.124 1.00 97.00 101 ALA A O 1
ATOM 726 N N . LEU A 1 102 ? -4.402 -2.016 4.110 1.00 96.12 102 LEU A N 1
ATOM 727 C CA . LEU A 1 102 ? -2.962 -2.302 4.035 1.00 96.12 102 LEU A CA 1
ATOM 728 C C . LEU A 1 102 ? -2.599 -3.242 2.875 1.00 96.12 102 LEU A C 1
ATOM 730 O O . LEU A 1 102 ? -1.565 -3.048 2.232 1.00 96.12 102 LEU A O 1
ATOM 734 N N . ALA A 1 103 ? -3.434 -4.243 2.586 1.00 95.38 103 ALA A N 1
ATOM 735 C CA . ALA A 1 103 ? -3.245 -5.120 1.431 1.00 95.38 103 ALA A CA 1
ATOM 736 C C . ALA A 1 103 ? -3.332 -4.319 0.124 1.00 95.38 103 ALA A C 1
ATOM 738 O O . ALA A 1 103 ? -2.425 -4.389 -0.699 1.00 95.38 103 ALA A O 1
ATOM 739 N N . THR A 1 104 ? -4.338 -3.451 -0.001 1.00 96.44 104 THR A N 1
ATOM 740 C CA . THR A 1 104 ? -4.492 -2.556 -1.158 1.00 96.44 104 THR A CA 1
ATOM 741 C C . THR A 1 104 ? -3.294 -1.613 -1.312 1.00 96.44 104 THR A C 1
ATOM 743 O O . THR A 1 104 ? -2.763 -1.459 -2.412 1.00 96.44 104 THR A O 1
ATOM 746 N N . ALA A 1 105 ? -2.813 -1.019 -0.215 1.00 96.44 105 ALA A N 1
ATOM 747 C CA . ALA A 1 105 ? -1.606 -0.192 -0.217 1.00 96.44 105 ALA A CA 1
ATOM 748 C C . ALA A 1 105 ? -0.356 -0.988 -0.645 1.00 96.44 105 ALA A C 1
ATOM 750 O O . ALA A 1 105 ? 0.507 -0.463 -1.351 1.00 96.44 105 ALA A O 1
ATOM 751 N N . THR A 1 106 ? -0.265 -2.263 -0.256 1.00 94.31 106 THR A N 1
ATOM 752 C CA . THR A 1 106 ? 0.827 -3.167 -0.653 1.00 94.31 106 THR A CA 1
ATOM 753 C C . THR A 1 106 ? 0.758 -3.515 -2.141 1.00 94.31 106 THR A C 1
ATOM 755 O O . THR A 1 106 ? 1.784 -3.495 -2.833 1.00 94.31 106 THR A O 1
ATOM 758 N N . ASP A 1 107 ? -0.441 -3.778 -2.661 1.00 94.31 107 ASP A N 1
ATOM 759 C CA . ASP A 1 107 ? -0.681 -4.074 -4.076 1.00 94.31 107 ASP A CA 1
ATOM 760 C C . ASP A 1 107 ? -0.333 -2.879 -4.970 1.00 94.31 107 ASP A C 1
ATOM 762 O O . ASP A 1 107 ? 0.243 -3.051 -6.043 1.00 94.31 107 ASP A O 1
ATOM 766 N N . LEU A 1 108 ? -0.595 -1.658 -4.494 1.00 95.62 108 LEU A N 1
ATOM 767 C CA . LEU A 1 108 ? -0.197 -0.405 -5.147 1.00 95.62 108 LEU A CA 1
ATOM 768 C C . LEU A 1 108 ? 1.277 -0.030 -4.912 1.00 95.62 108 LEU A C 1
ATOM 770 O O . LEU A 1 108 ? 1.750 0.988 -5.422 1.00 95.62 108 LEU A O 1
ATOM 774 N N . ALA A 1 109 ? 2.010 -0.845 -4.152 1.00 94.75 109 ALA A N 1
ATOM 775 C CA . ALA A 1 109 ? 3.392 -0.603 -3.752 1.00 94.75 109 ALA A CA 1
ATOM 776 C C . ALA A 1 109 ? 3.611 0.762 -3.064 1.00 94.75 109 ALA A C 1
ATOM 778 O O . ALA A 1 109 ? 4.666 1.374 -3.213 1.00 94.75 109 ALA A O 1
ATOM 779 N N . LEU A 1 110 ? 2.608 1.229 -2.312 1.00 94.62 110 LEU A N 1
ATOM 780 C CA . LEU A 1 110 ? 2.697 2.397 -1.426 1.00 94.62 110 LEU A CA 1
ATOM 781 C C . LEU A 1 110 ? 3.364 2.037 -0.095 1.00 94.62 110 LEU A C 1
ATOM 783 O O . LEU A 1 110 ? 4.051 2.855 0.506 1.00 94.62 110 LEU A O 1
ATOM 787 N N . VAL A 1 111 ? 3.183 0.791 0.341 1.00 92.94 111 VAL A N 1
ATOM 788 C CA . VAL A 1 111 ? 3.904 0.179 1.458 1.00 92.94 111 VAL A CA 1
ATOM 789 C C . VAL A 1 111 ? 4.481 -1.155 1.005 1.00 92.94 111 VAL A C 1
ATOM 791 O O . VAL A 1 111 ? 3.989 -1.779 0.060 1.00 92.94 111 VAL A O 1
ATOM 794 N N . HIS A 1 112 ? 5.526 -1.617 1.681 1.00 89.25 112 HIS A N 1
ATOM 795 C CA . HIS A 1 112 ? 6.061 -2.952 1.468 1.00 89.25 112 HIS A CA 1
ATOM 796 C C . HIS A 1 112 ? 6.350 -3.627 2.810 1.00 89.25 112 HIS A C 1
ATOM 798 O O . HIS A 1 112 ? 6.699 -2.949 3.779 1.00 89.25 112 HIS A O 1
ATOM 804 N N . PRO A 1 113 ? 6.218 -4.962 2.898 1.00 82.88 113 PRO A N 1
ATOM 805 C CA . PRO A 1 113 ? 6.687 -5.691 4.061 1.00 82.88 113 PRO A CA 1
ATOM 806 C C . PRO A 1 113 ? 8.172 -5.399 4.286 1.00 82.88 113 PRO A C 1
ATOM 808 O O . PRO A 1 113 ? 8.974 -5.385 3.346 1.00 82.88 113 PRO A O 1
ATOM 811 N N . ALA A 1 114 ? 8.547 -5.174 5.544 1.00 76.12 114 ALA A N 1
ATOM 812 C CA . ALA A 1 114 ? 9.950 -5.186 5.918 1.00 76.12 114 ALA A CA 1
ATOM 813 C C . ALA A 1 114 ? 10.505 -6.581 5.591 1.00 76.12 114 ALA A C 1
ATOM 815 O O . ALA A 1 114 ? 9.927 -7.597 5.994 1.00 76.12 114 ALA A O 1
ATOM 816 N N . GLY A 1 115 ? 11.596 -6.642 4.823 1.00 63.78 115 GLY A N 1
ATOM 817 C CA . GLY A 1 115 ? 12.287 -7.904 4.573 1.00 63.78 115 GLY A CA 1
ATOM 818 C C . GLY A 1 115 ? 12.623 -8.560 5.911 1.00 63.78 115 GLY A C 1
ATOM 819 O O . GLY A 1 115 ? 13.043 -7.874 6.844 1.00 63.78 115 GLY A O 1
ATOM 820 N N . ARG A 1 116 ? 12.416 -9.877 6.044 1.00 53.06 116 ARG A N 1
ATOM 821 C CA . ARG A 1 116 ? 12.840 -10.577 7.262 1.00 53.06 116 ARG A CA 1
ATOM 822 C C . ARG A 1 116 ? 14.352 -10.443 7.363 1.00 53.06 116 ARG A C 1
ATOM 824 O O . ARG A 1 116 ? 15.066 -11.078 6.593 1.00 53.06 116 ARG A O 1
ATOM 831 N N . THR A 1 117 ? 14.843 -9.656 8.311 1.00 47.16 117 THR A N 1
ATOM 832 C CA . THR A 1 117 ? 16.246 -9.749 8.705 1.00 47.16 117 THR A CA 1
ATOM 833 C C . THR A 1 117 ? 16.451 -11.169 9.244 1.00 47.16 117 THR A C 1
ATOM 835 O O . THR A 1 117 ? 15.740 -11.556 10.182 1.00 47.16 117 THR A O 1
ATOM 838 N N . PRO A 1 118 ? 17.342 -11.989 8.660 1.00 37.59 118 PRO A N 1
ATOM 839 C CA . PRO A 1 118 ? 17.622 -13.309 9.205 1.00 37.59 118 PRO A CA 1
ATOM 840 C C . PRO A 1 118 ? 18.109 -13.140 10.651 1.00 37.59 118 PRO A C 1
ATOM 842 O O . PRO A 1 118 ? 19.058 -12.400 10.891 1.00 37.59 118 PRO A O 1
ATOM 845 N N . GLY A 1 119 ? 17.440 -13.783 11.615 1.00 44.81 119 GLY A N 1
ATOM 846 C CA . GLY A 1 119 ? 17.915 -13.872 13.003 1.00 44.81 119 GLY A CA 1
ATOM 847 C C . GLY A 1 119 ? 17.164 -13.078 14.079 1.00 44.81 119 GLY A C 1
ATOM 848 O O . GLY A 1 119 ? 17.532 -13.200 15.243 1.00 44.81 119 GLY A O 1
ATOM 849 N N . ARG A 1 120 ? 16.106 -12.309 13.776 1.00 45.81 120 ARG A N 1
ATOM 850 C CA . ARG A 1 120 ? 15.349 -11.617 14.841 1.00 45.81 120 ARG A CA 1
ATOM 851 C C . ARG A 1 120 ? 14.297 -12.545 15.486 1.00 45.81 120 ARG A C 1
ATOM 853 O O . ARG A 1 120 ? 13.398 -13.002 14.773 1.00 45.81 120 ARG A O 1
ATOM 860 N N . PRO A 1 121 ? 14.372 -12.840 16.801 1.00 38.72 121 PRO A N 1
ATOM 861 C CA . PRO A 1 121 ? 13.374 -13.664 17.479 1.00 38.72 121 PRO A CA 1
ATOM 862 C C . PRO A 1 121 ? 12.014 -12.957 17.538 1.00 38.72 121 PRO A C 1
ATOM 864 O O . PRO A 1 121 ? 11.925 -11.727 17.548 1.00 38.72 121 PRO A O 1
ATOM 867 N N . ARG A 1 122 ? 10.938 -13.753 17.564 1.00 42.66 122 ARG A N 1
ATOM 868 C CA . ARG A 1 122 ? 9.562 -13.259 17.695 1.00 42.66 122 ARG A CA 1
ATOM 869 C C . ARG A 1 122 ? 9.353 -12.707 19.110 1.00 42.66 122 ARG A C 1
ATOM 871 O O . ARG A 1 122 ? 9.120 -13.488 20.025 1.00 42.66 122 ARG A O 1
ATOM 878 N N . GLY A 1 123 ? 9.454 -11.388 19.258 1.00 40.59 123 GLY A N 1
ATOM 879 C CA . GLY A 1 123 ? 8.861 -10.634 20.369 1.00 40.59 123 GLY A CA 1
ATOM 880 C C . GLY A 1 123 ? 7.434 -10.218 20.047 1.00 40.59 123 GLY A C 1
ATOM 881 O O . GLY A 1 123 ? 7.187 -9.830 18.873 1.00 40.59 123 GLY A O 1
#